Protein 2HSB (pdb70)

Secondary structure (DSSP, 8-state):
--HHHHHHHHHHHHHHHHHHHH---HHHHHHHHHH--HHHH--TTTT---SSHHHHHHHHHHTHHHHT--HHHHHHHHHHHHHHHHHHH-SS----HHHHHHHHHHHHHHHHHHHHHTT---

Foldseek 3Di:
DDLLVVLLVQLVVLLVVLVVCLVPVLLVSLLSLLSVCSLLQNCVLVVHHDDDLVRSLVVCVVCVVLLVHDPVLSVLNVVSVVSNCCSPPNDPDDDDSVRSVSNSVSSVVNSCSSCVSNVNVD

Organism: Archaeoglobus fulgidus (strain ATCC 49558 / DSM 4304 / JCM 9628 / NBRC 100126 / VC-16) (NCBI:txid224325)

Nearest PDB structures (foldseek):
  2hsb-assembly1_A  TM=1.008E+00  e=1.643E-15  Archaeoglobus fulgidus
  1ufb-assembly1_A  TM=8.401E-01  e=5.823E-02  Thermus thermophilus
  7bxo-assembly1_C  TM=6.785E-01  e=2.305E-01  Shewanella oneidensis MR-1
  6m6w-assembly1_H  TM=6.034E-01  e=2.089E-01  Shewanella oneidensis MR-1
  1ylm-assembly1_B  TM=6.471E-01  e=1.006E+00  Bacillus subtilis subsp. subtilis str. 168

B-factor: mean 49.04, std 11.18, range [22.43, 92.37]

InterPro domains:
  IPR007842 HEPN domain [PF05168] (5-118)
  IPR052226 UPF0332 putative toxin [PTHR36565] (3-123)

Radius of gyration: 13.72 Å; Cα contacts (8 Å, |Δi|>4): 159; chains: 1; bounding box: 38×33×25 Å

Structure (mmCIF, N/CA/C/O backbone):
data_2HSB
#
_entry.id   2HSB
#
_cell.length_a   60.665
_cell.length_b   60.665
_cell.length_c   80.412
_cell.angle_alpha   90.00
_cell.angle_beta   90.00
_cell.angle_gamma   90.00
#
_symmetry.space_group_name_H-M   'P 43 21 2'
#
loop_
_entity.id
_entity.type
_entity.pdbx_description
1 polymer 'Hypothetical UPF0332 protein AF0298'
2 non-polymer 'SULFATE ION'
3 non-polymer 'TETRAETHYLENE GLYCOL'
4 water water
#
loop_
_atom_site.group_PDB
_atom_site.id
_atom_site.type_symbol
_atom_site.label_atom_id
_atom_site.label_alt_id
_atom_site.label_comp_id
_atom_site.label_asym_id
_atom_site.label_entity_id
_atom_site.label_seq_id
_atom_site.pdbx_PDB_ins_code
_atom_site.Cartn_x
_atom_site.Cartn_y
_atom_site.Cartn_z
_atom_site.occupancy
_atom_site.B_iso_or_equiv
_atom_site.auth_seq_id
_atom_site.auth_comp_id
_atom_site.auth_asym_id
_atom_site.auth_atom_id
_atom_site.pdbx_PDB_model_num
ATOM 1 N N . GLY A 1 1 ? 52.501 16.180 34.459 1.00 53.51 0 GLY A N 1
ATOM 2 C CA . GLY A 1 1 ? 53.307 16.444 35.676 1.00 53.21 0 GLY A CA 1
ATOM 3 C C . GLY A 1 1 ? 52.660 17.518 36.540 1.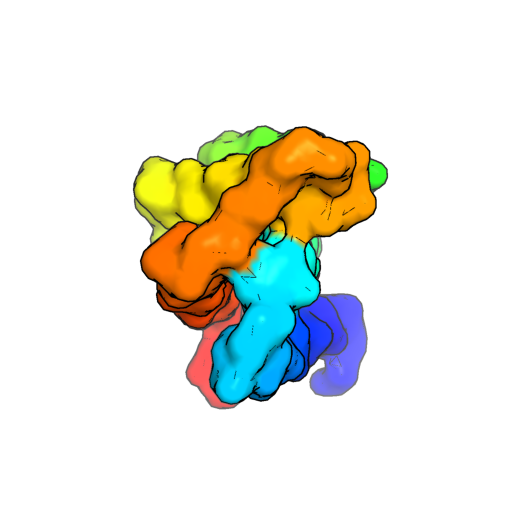00 52.47 0 GLY A C 1
ATOM 4 O O . GLY A 1 1 ? 51.550 17.948 36.269 1.00 50.72 0 GLY A O 1
ATOM 13 N N . ASP A 1 3 ? 54.066 20.453 36.791 1.00 51.96 2 ASP A N 1
ATOM 14 C CA . ASP A 1 3 ? 54.620 21.704 36.280 1.00 51.75 2 ASP A CA 1
ATOM 15 C C . ASP A 1 3 ? 53.515 22.719 35.966 1.00 51.45 2 ASP A C 1
ATOM 16 O O . ASP A 1 3 ? 52.359 22.345 35.751 1.00 47.75 2 ASP A O 1
ATOM 21 N N . GLU A 1 4 ? 53.905 23.992 35.906 1.00 50.84 3 GLU A N 1
ATOM 22 C CA . GLU A 1 4 ? 52.968 25.101 35.754 1.00 51.62 3 GLU A CA 1
ATOM 23 C C . GLU A 1 4 ? 52.170 25.010 34.456 1.00 48.65 3 GLU A C 1
ATOM 24 O O . GLU A 1 4 ? 50.994 25.336 34.444 1.00 48.01 3 GLU A O 1
ATOM 30 N N . LEU A 1 5 ? 52.798 24.574 33.366 1.00 47.52 4 LEU A N 1
ATOM 31 C CA . LEU A 1 5 ? 52.101 24.513 32.085 1.00 47.40 4 LEU A CA 1
ATOM 32 C C . LEU A 1 5 ? 50.920 23.550 32.157 1.00 46.24 4 LEU A C 1
ATOM 33 O O . LEU A 1 5 ? 49.799 23.885 31.772 1.00 45.52 4 LEU A O 1
ATOM 38 N N . GLU A 1 6 ? 51.172 22.366 32.697 1.00 45.02 5 GLU A N 1
ATOM 39 C CA . GLU A 1 6 ? 50.140 21.357 32.811 1.00 43.97 5 GLU A CA 1
ATOM 40 C C . GLU A 1 6 ? 49.038 21.843 33.745 1.00 43.06 5 GLU A C 1
ATOM 41 O O . GLU A 1 6 ? 47.865 21.755 33.419 1.00 41.30 5 GLU A O 1
ATOM 47 N N . LEU A 1 7 ? 49.421 22.370 34.898 1.00 41.84 6 LEU A N 1
ATOM 48 C CA . LEU A 1 7 ? 48.437 22.747 35.910 1.00 43.93 6 LEU A CA 1
ATOM 49 C C . LEU A 1 7 ? 47.543 23.913 35.466 1.00 42.27 6 LEU A C 1
ATOM 50 O O . LEU A 1 7 ? 46.360 23.965 35.828 1.00 40.56 6 LEU A O 1
ATOM 55 N N . ARG A 1 8 ? 48.120 24.848 34.713 1.00 42.44 7 ARG A N 1
ATOM 56 C CA . ARG A 1 8 ? 47.358 25.949 34.107 1.00 43.29 7 ARG A CA 1
ATOM 57 C C . ARG A 1 8 ? 46.302 25.459 33.124 1.00 42.73 7 ARG A C 1
ATOM 58 O O . ARG A 1 8 ? 45.170 25.929 33.131 1.00 40.94 7 ARG A O 1
ATOM 66 N N . ILE A 1 9 ? 46.690 24.552 32.240 1.00 40.34 8 ILE A N 1
ATOM 67 C CA . ILE A 1 9 ? 45.751 24.018 31.269 1.00 37.68 8 ILE A CA 1
ATOM 68 C C . ILE A 1 9 ? 44.680 23.224 31.996 1.00 38.87 8 ILE A C 1
ATOM 69 O O . ILE A 1 9 ? 43.493 23.368 31.710 1.00 37.09 8 ILE A O 1
ATOM 74 N N . ARG A 1 10 ? 45.084 22.415 32.973 1.00 39.27 9 ARG A N 1
ATOM 75 C CA . ARG A 1 10 ? 44.103 21.653 33.745 1.00 40.62 9 ARG A CA 1
ATOM 76 C C . ARG A 1 10 ? 43.123 22.597 34.465 1.00 39.70 9 ARG A C 1
ATOM 77 O O . ARG A 1 10 ? 41.912 22.377 34.462 1.00 40.28 9 ARG A O 1
ATOM 85 N N . LYS A 1 11 ? 43.652 23.649 35.067 1.00 38.79 10 LYS A N 1
ATOM 86 C CA . LYS A 1 11 ? 42.800 24.671 35.728 1.00 38.08 10 LYS A CA 1
ATOM 87 C C . LYS A 1 11 ? 41.810 25.290 34.727 1.00 36.33 10 LYS A C 1
ATOM 88 O O . LYS A 1 11 ? 40.628 25.388 35.025 1.00 36.80 10 LYS A O 1
ATOM 94 N N . ALA A 1 12 ? 42.281 25.645 33.531 1.00 37.71 11 ALA A N 1
ATOM 95 C CA . ALA A 1 12 ? 41.423 26.228 32.488 1.00 36.29 11 ALA A CA 1
ATOM 96 C C . ALA A 1 12 ? 40.287 25.274 32.109 1.00 37.02 11 ALA A C 1
ATOM 97 O O . ALA A 1 12 ? 39.110 25.679 32.049 1.00 37.20 11 ALA A O 1
ATOM 99 N N . GLU A 1 13 ? 40.633 23.992 31.935 1.00 37.51 12 GLU A N 1
ATOM 100 C CA . GLU A 1 13 ? 39.675 22.935 31.583 1.00 38.85 12 GLU A CA 1
ATOM 101 C C . GLU A 1 13 ? 38.618 22.740 32.658 1.00 37.97 12 GLU A C 1
ATOM 102 O O . GLU A 1 13 ? 37.430 22.640 32.351 1.00 39.66 12 GLU A O 1
ATOM 108 N N . LYS A 1 14 ? 39.046 22.672 33.909 1.00 38.99 13 LYS A N 1
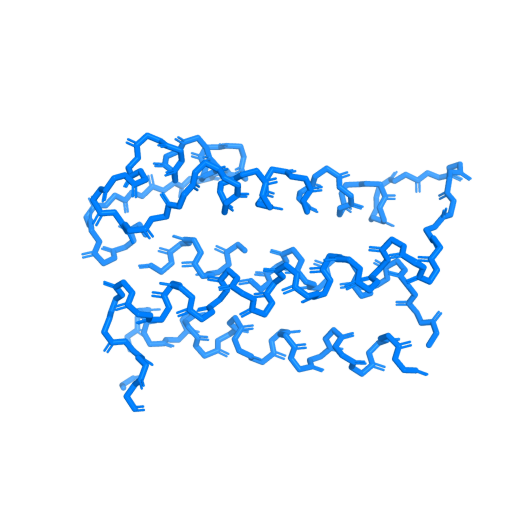ATOM 109 C CA . LYS A 1 14 ? 38.116 22.596 35.061 1.00 41.01 13 LYS A CA 1
ATOM 110 C C . LYS A 1 14 ? 37.184 23.814 35.131 1.00 39.22 13 LYS A C 1
ATOM 111 O O . LYS A 1 14 ? 35.986 23.686 35.369 1.00 40.58 13 LYS A O 1
ATOM 117 N N . LEU A 1 15 ? 37.734 25.002 34.932 1.00 40.10 14 LEU A N 1
ATOM 118 C CA . LEU A 1 15 ? 36.919 26.210 34.988 1.00 38.59 14 LEU A CA 1
ATOM 119 C C . LEU A 1 15 ? 35.849 26.183 33.885 1.00 38.19 14 LEU A C 1
ATOM 120 O O . LEU A 1 15 ? 34.726 26.608 34.125 1.00 38.30 14 LEU A O 1
ATOM 125 N N . VAL A 1 16 ? 36.188 25.693 32.695 1.00 38.67 15 VAL A N 1
ATOM 126 C CA . VAL A 1 16 ? 35.202 25.607 31.590 1.00 39.81 15 VAL A CA 1
ATOM 127 C C . VAL A 1 16 ? 34.060 24.704 32.025 1.00 39.79 15 VAL A C 1
ATOM 128 O O . VAL A 1 16 ? 32.919 25.060 31.859 1.00 39.56 15 VAL A O 1
ATOM 132 N N . GLN A 1 17 ? 34.362 23.564 32.639 1.00 40.55 16 GLN A N 1
ATOM 133 C CA . GLN A 1 17 ? 33.308 22.683 33.137 1.00 41.11 16 GLN A CA 1
ATOM 134 C C . GLN A 1 17 ? 32.489 23.341 34.258 1.00 40.31 16 GLN A C 1
ATOM 135 O O . GLN A 1 17 ? 31.256 23.236 34.261 1.00 38.83 16 GLN A O 1
ATOM 141 N N . ASP A 1 18 ? 33.156 24.018 35.195 1.00 41.72 17 ASP A N 1
ATOM 142 C CA . ASP A 1 18 ? 32.446 24.750 36.248 1.00 40.92 17 ASP A CA 1
ATOM 143 C C . ASP A 1 18 ? 31.471 25.782 35.650 1.00 39.65 17 ASP A C 1
ATOM 144 O O . ASP A 1 18 ? 30.343 25.917 36.131 1.00 38.69 17 ASP A O 1
ATOM 149 N N . ALA A 1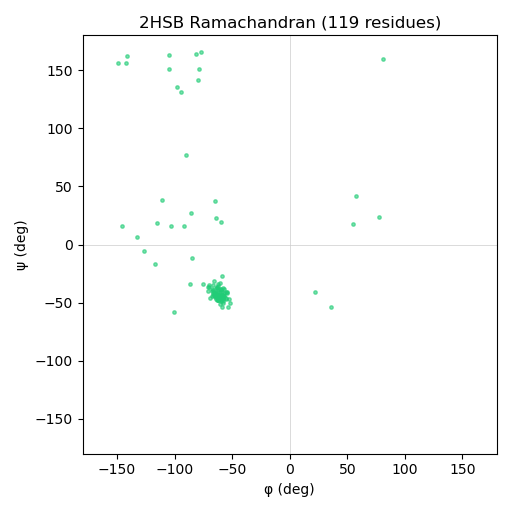 19 ? 31.922 26.530 34.638 1.00 39.54 18 ALA A N 1
ATOM 150 C CA . ALA A 1 19 ? 31.105 27.554 33.985 1.00 39.22 18 ALA A CA 1
ATOM 151 C C . ALA A 1 19 ? 29.883 26.943 33.318 1.00 41.43 18 ALA A C 1
ATOM 152 O O . ALA A 1 19 ? 28.802 27.518 33.358 1.00 40.06 18 ALA A O 1
ATOM 154 N N . LYS A 1 20 ? 30.067 25.791 32.681 1.00 41.23 19 LYS A N 1
ATOM 155 C CA . LYS A 1 20 ? 28.947 25.066 32.085 1.00 43.14 19 LYS A CA 1
ATOM 156 C C . LYS A 1 20 ? 27.881 24.745 33.142 1.00 43.08 19 LYS A C 1
ATOM 157 O O . LYS A 1 20 ? 26.686 24.960 32.912 1.00 43.16 19 LYS A O 1
ATOM 163 N N . LYS A 1 21 ? 28.319 24.289 34.309 1.00 45.03 20 LYS A N 1
ATOM 164 C CA . LYS A 1 21 ? 27.399 23.975 35.408 1.00 46.72 20 LYS A CA 1
ATOM 165 C C . LYS A 1 21 ? 26.709 25.206 35.993 1.00 46.78 20 LYS A C 1
ATOM 166 O O . LYS A 1 21 ? 25.532 25.138 36.369 1.00 47.53 20 LYS A O 1
ATOM 172 N N . GLU A 1 22 ? 27.448 26.305 36.134 1.00 42.99 21 GLU A N 1
ATOM 173 C CA . GLU A 1 22 ? 26.840 27.579 36.530 1.00 44.00 21 GLU A CA 1
ATOM 174 C C . GLU A 1 22 ? 25.774 27.984 35.513 1.00 43.54 21 GLU A C 1
ATOM 175 O O . GLU A 1 22 ? 24.665 28.383 35.893 1.00 42.70 21 GLU A O 1
ATOM 181 N N . PHE A 1 23 ? 26.093 27.866 34.227 1.00 43.13 22 PHE A N 1
ATOM 182 C CA . PHE A 1 23 ? 25.110 28.205 33.192 1.00 43.55 22 PHE A CA 1
ATOM 183 C C . PHE A 1 23 ? 23.804 27.409 33.374 1.00 44.81 22 PHE A C 1
ATOM 184 O O . PHE A 1 23 ? 22.713 27.970 33.330 1.00 42.94 22 PHE A O 1
ATOM 192 N N . GLU A 1 24 ? 23.919 26.110 33.594 1.00 47.64 23 GLU A N 1
ATOM 193 C CA . GLU A 1 24 ? 22.741 25.253 33.706 1.00 53.07 23 GLU A CA 1
ATOM 194 C C . GLU A 1 24 ? 21.885 25.592 34.934 1.00 51.74 23 GLU A C 1
ATOM 195 O O . GLU A 1 24 ? 20.672 25.454 34.891 1.00 52.57 23 GLU A O 1
ATOM 214 N N . GLY A 1 26 ? 21.459 28.532 35.931 1.00 46.13 25 GLY A N 1
ATOM 215 C CA . GLY A 1 26 ? 20.959 29.884 35.701 1.00 45.49 25 GLY A CA 1
ATOM 216 C C . GLY A 1 26 ? 21.793 30.993 36.339 1.00 44.58 25 GLY A C 1
ATOM 217 O O . GLY A 1 26 ? 21.331 32.119 36.446 1.00 43.67 25 GLY A O 1
ATOM 218 N N . LEU A 1 27 ? 23.020 30.681 36.747 1.00 43.27 26 LEU A N 1
ATOM 219 C CA . LEU A 1 27 ? 23.918 31.671 37.350 1.00 43.69 26 LEU A CA 1
ATOM 220 C C . LEU A 1 27 ? 24.739 32.321 36.245 1.00 43.88 26 LEU A C 1
ATOM 221 O O . LEU A 1 27 ? 25.907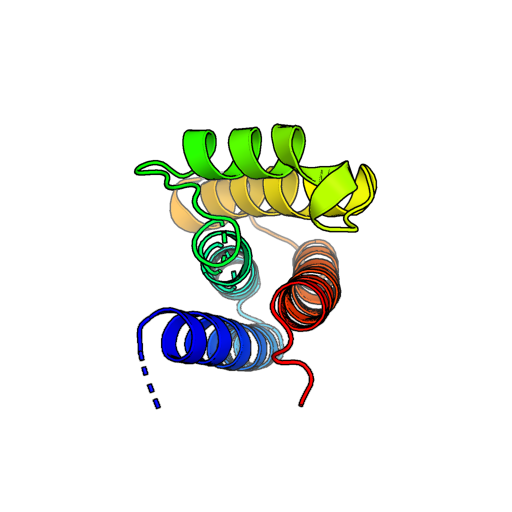 31.997 36.038 1.00 43.05 26 LEU A O 1
ATOM 226 N N . TYR A 1 28 ? 24.108 33.237 35.518 1.00 43.69 27 TYR A N 1
ATOM 227 C CA . TYR A 1 28 ? 24.690 33.769 34.287 1.00 41.44 27 TYR A CA 1
ATOM 228 C C . TYR A 1 28 ? 25.892 34.682 34.524 1.00 39.90 27 TYR A C 1
ATOM 229 O O . TYR A 1 28 ? 26.887 34.607 33.786 1.00 37.05 27 TYR A O 1
ATOM 238 N N . GLU A 1 29 ? 25.829 35.519 35.558 1.00 40.40 28 GLU A N 1
ATOM 239 C CA . GLU A 1 29 ? 26.985 36.342 35.910 1.00 41.51 28 GLU A CA 1
ATOM 240 C C . GLU A 1 29 ? 28.158 35.494 36.362 1.00 39.24 28 GLU A C 1
ATOM 241 O O . GLU A 1 29 ? 29.315 35.768 36.003 1.00 41.44 28 GLU A O 1
ATOM 247 N N . ARG A 1 30 ? 27.882 34.480 37.175 1.00 38.86 29 ARG A N 1
ATOM 248 C CA . ARG A 1 30 ? 28.958 33.634 37.719 1.00 38.88 29 ARG A CA 1
ATOM 249 C C . ARG A 1 30 ? 29.622 32.860 36.559 1.00 37.89 29 ARG A C 1
ATOM 250 O O . ARG A 1 30 ? 30.837 32.751 36.507 1.00 38.05 29 ARG A O 1
ATOM 258 N N . CYS A 1 31 ? 28.808 32.364 35.626 1.00 37.36 30 CYS A N 1
ATOM 259 C CA . CYS A 1 31 ? 29.283 31.722 34.406 1.00 38.97 30 CYS A CA 1
ATOM 260 C C . CYS A 1 31 ? 30.291 32.587 33.649 1.00 37.93 30 CYS A C 1
ATOM 261 O O . CYS A 1 31 ? 31.377 32.106 33.284 1.00 39.95 30 CYS A O 1
ATOM 264 N N . CYS A 1 32 ? 29.942 33.854 33.407 1.00 38.04 31 CYS A N 1
ATOM 265 C CA . CYS A 1 32 ? 30.825 34.766 32.678 1.00 39.79 31 CYS A CA 1
ATOM 266 C C . CYS A 1 32 ? 32.168 34.964 33.379 1.00 40.48 31 CYS A C 1
ATOM 267 O O . CYS A 1 32 ? 33.221 34.947 32.743 1.00 38.13 31 CYS A O 1
ATOM 270 N N . SER A 1 33 ? 32.120 35.163 34.686 1.00 39.09 32 SER A N 1
ATOM 271 C CA . SER A 1 33 ? 33.342 35.348 35.481 1.00 37.88 32 SER A CA 1
ATOM 272 C C . SER A 1 33 ? 34.224 34.097 35.404 1.00 39.38 32 SER A C 1
ATOM 273 O O . SER A 1 33 ? 35.415 34.190 35.084 1.00 38.96 32 SER A O 1
ATOM 276 N N . THR A 1 34 ? 33.632 32.921 35.605 1.00 37.89 33 TH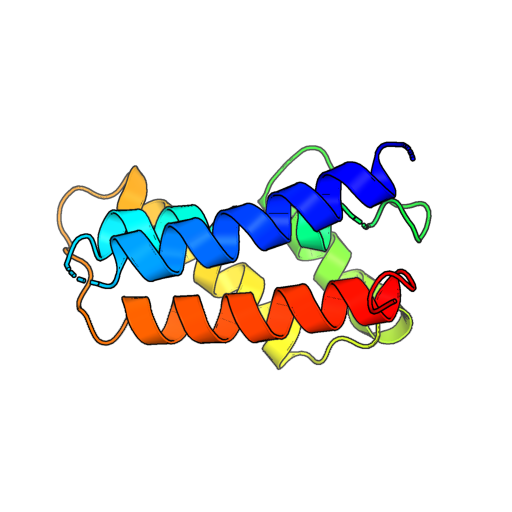R A N 1
ATOM 277 C CA . THR A 1 34 ? 34.384 31.644 35.529 1.00 37.45 33 THR A CA 1
ATOM 278 C C . THR A 1 34 ? 34.998 31.357 34.150 1.00 36.22 33 THR A C 1
ATOM 279 O O . THR A 1 34 ? 36.158 30.887 34.044 1.00 36.39 33 THR A O 1
ATOM 283 N N . ALA A 1 35 ? 34.209 31.609 33.110 1.00 39.12 34 ALA A N 1
ATOM 284 C CA . ALA A 1 35 ? 34.641 31.495 31.722 1.00 36.92 34 ALA A CA 1
ATOM 285 C C . ALA A 1 35 ? 35.811 32.403 31.424 1.00 37.42 34 ALA A C 1
ATOM 286 O O . ALA A 1 35 ? 36.740 31.996 30.723 1.00 36.72 34 ALA A O 1
ATOM 288 N N . TYR A 1 36 ? 35.793 33.631 31.944 1.00 38.03 35 TYR A N 1
ATOM 289 C CA . TYR A 1 36 ? 36.954 34.500 31.773 1.00 38.95 35 TYR A CA 1
ATOM 290 C C . TYR A 1 36 ? 38.199 33.902 32.475 1.00 40.12 35 TYR A C 1
ATOM 291 O O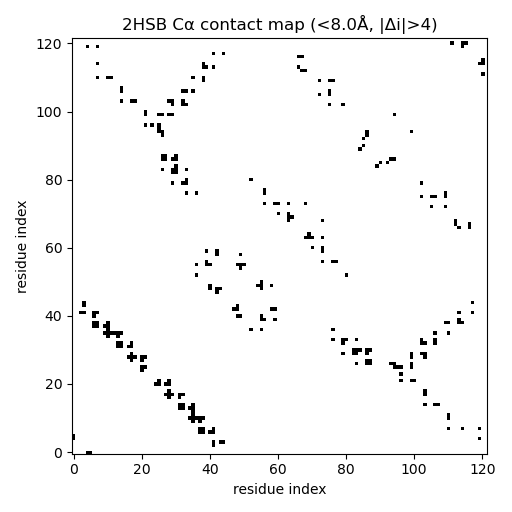 . TYR A 1 36 ? 39.319 33.892 31.927 1.00 36.64 35 TYR A O 1
ATOM 300 N N . TYR A 1 37 ? 38.024 33.421 33.695 1.00 36.40 36 TYR A N 1
ATOM 301 C CA . TYR A 1 37 ? 39.139 32.788 34.390 1.00 37.44 36 TYR A CA 1
ATOM 302 C C . TYR A 1 37 ? 39.746 31.606 33.628 1.00 38.33 36 TYR A C 1
ATOM 303 O O . TYR A 1 37 ? 40.970 31.436 33.601 1.00 35.81 36 TYR A O 1
ATOM 312 N N . ALA A 1 38 ? 38.90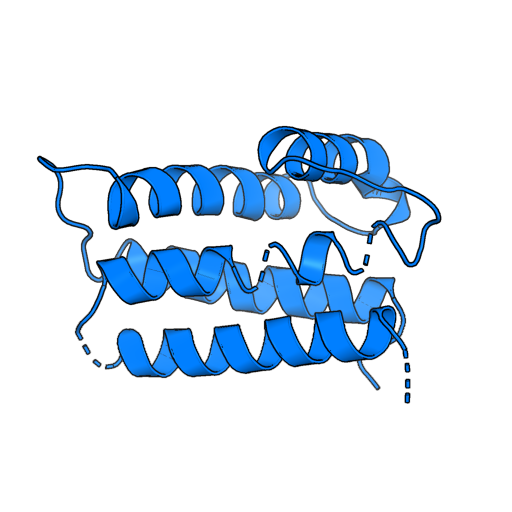4 30.817 32.987 1.00 35.62 37 ALA A N 1
ATOM 313 C CA . ALA A 1 38 ? 39.394 29.701 32.198 1.00 35.38 37 ALA A CA 1
ATOM 314 C C . ALA A 1 38 ? 40.311 30.242 31.108 1.00 37.82 37 ALA A C 1
ATOM 315 O O . ALA A 1 38 ? 41.421 29.755 30.899 1.00 37.01 37 ALA A O 1
ATOM 325 N N . PHE A 1 40 ? 41.854 33.197 30.989 1.00 38.28 39 PHE A N 1
ATOM 326 C CA . PHE A 1 40 ? 43.034 33.743 31.668 1.00 39.16 39 PHE A CA 1
ATOM 327 C C . PHE A 1 40 ? 44.122 32.700 31.881 1.00 39.26 39 PHE A C 1
ATOM 328 O O . PHE A 1 40 ? 45.290 32.900 31.494 1.00 39.22 39 PHE A O 1
ATOM 336 N N . HIS A 1 41 ? 43.762 31.582 32.498 1.00 38.35 40 HIS A N 1
ATOM 337 C CA . HIS A 1 41 ? 44.761 30.533 32.721 1.00 37.00 40 HIS A CA 1
ATOM 338 C C . HIS A 1 41 ? 45.287 29.960 31.405 1.00 36.81 40 HIS A C 1
ATOM 339 O O . HIS A 1 41 ? 46.472 29.621 31.302 1.00 38.27 40 HIS A O 1
ATOM 346 N N . ALA A 1 42 ? 44.411 29.832 30.408 1.00 36.68 41 ALA A N 1
ATOM 347 C CA . ALA A 1 42 ? 44.828 29.342 29.100 1.00 35.87 41 ALA A CA 1
ATOM 348 C C . ALA A 1 42 ? 45.828 30.320 28.458 1.00 38.97 41 ALA A C 1
ATOM 349 O O . ALA A 1 42 ? 46.863 29.899 27.903 1.00 39.68 41 ALA A O 1
ATOM 351 N N . ALA A 1 43 ? 45.537 31.619 28.557 1.00 40.61 42 ALA A N 1
ATOM 352 C CA . ALA A 1 43 ? 46.444 32.673 28.074 1.00 40.40 42 ALA A CA 1
ATOM 353 C C . ALA A 1 43 ? 47.807 32.616 28.778 1.00 42.33 42 ALA A C 1
ATOM 354 O O . ALA A 1 43 ? 48.842 32.622 28.117 1.00 41.63 42 ALA A O 1
ATOM 356 N N . LYS A 1 44 ? 47.798 32.531 30.108 1.00 42.44 43 LYS A N 1
ATOM 357 C CA . LYS A 1 44 ? 49.024 32.398 30.893 1.00 44.29 43 LYS A CA 1
ATOM 358 C C . LYS A 1 44 ? 49.822 31.157 30.488 1.00 44.79 43 LYS A C 1
ATOM 359 O O . LYS A 1 44 ? 51.060 31.204 30.436 1.00 43.84 43 LYS A O 1
ATOM 365 N N . ALA A 1 45 ? 49.124 30.062 30.165 1.00 42.24 44 ALA A N 1
ATOM 366 C CA . ALA A 1 45 ? 49.797 28.843 29.708 1.00 40.99 44 ALA A CA 1
ATOM 367 C C . ALA A 1 45 ? 50.510 29.095 28.379 1.00 42.81 44 ALA A C 1
ATOM 368 O O . ALA A 1 45 ? 51.664 28.687 28.200 1.00 42.50 44 ALA A O 1
ATOM 378 N N . LEU A 1 47 ? 51.533 31.991 27.145 1.00 48.49 46 LEU A N 1
ATOM 379 C CA . LEU A 1 47 ? 52.650 32.918 27.369 1.00 49.19 46 LEU A CA 1
ATOM 380 C C . LEU A 1 47 ? 53.844 32.213 28.018 1.00 52.44 46 LEU A C 1
ATOM 381 O O . LEU A 1 47 ? 54.993 32.440 27.631 1.00 55.12 46 LEU A O 1
ATOM 386 N N . LEU A 1 48 ? 53.569 31.334 28.974 1.00 54.11 47 LEU A N 1
ATOM 387 C CA . LEU A 1 48 ? 54.604 30.542 29.634 1.00 57.44 47 LEU A CA 1
ATOM 388 C C . LEU A 1 48 ? 55.356 29.702 28.612 1.00 61.93 47 LEU A C 1
ATOM 389 O O . LEU A 1 48 ? 56.583 29.779 28.511 1.00 61.29 47 LEU A O 1
ATOM 394 N N . GLY A 1 49 ? 54.595 28.923 27.840 1.00 65.37 48 GLY A N 1
ATOM 395 C CA . GLY A 1 49 ? 55.138 28.005 26.840 1.00 67.61 48 GLY A CA 1
ATOM 396 C C . GLY A 1 49 ? 55.967 28.700 25.782 1.00 70.40 48 GLY A C 1
ATOM 397 O O . GLY A 1 49 ? 56.865 28.088 25.192 1.00 71.64 48 GLY A O 1
ATOM 398 N N . TYR A 1 50 ? 55.662 29.976 25.537 1.00 72.10 49 TYR A N 1
ATOM 399 C CA . TYR A 1 50 ? 56.399 30.791 24.575 1.00 72.74 49 TYR A CA 1
ATOM 400 C C . TYR A 1 50 ? 57.214 31.885 25.277 1.00 73.28 49 TYR A C 1
ATOM 401 O O . TYR A 1 50 ? 57.298 33.015 24.799 1.00 74.16 49 TYR A O 1
ATOM 410 N N . GLY A 1 51 ? 57.795 31.542 26.427 1.00 73.44 50 GLY A N 1
ATOM 411 C CA . GLY A 1 51 ? 58.780 32.392 27.104 1.00 74.33 50 GLY A CA 1
ATOM 412 C C . GLY A 1 51 ? 58.410 33.831 27.436 1.00 75.30 50 GLY A C 1
ATOM 413 O O . GLY A 1 51 ? 59.290 34.645 27.702 1.00 73.84 50 GLY A O 1
ATOM 414 N N . ARG A 1 52 ? 57.116 34.146 27.438 1.00 76.86 51 ARG A N 1
ATOM 415 C CA . ARG A 1 52 ? 56.625 35.470 27.835 1.00 78.29 51 ARG A CA 1
ATOM 416 C C . ARG A 1 52 ? 56.003 35.383 29.231 1.00 78.40 51 ARG A C 1
ATOM 417 O O . ARG A 1 52 ? 55.692 34.294 29.707 1.00 79.62 51 ARG A O 1
ATOM 425 N N . ASP A 1 53 ? 55.825 36.524 29.889 1.00 78.86 52 ASP A N 1
ATOM 426 C CA . ASP A 1 53 ? 55.155 36.561 31.193 1.00 78.56 52 ASP A CA 1
ATOM 427 C C . ASP A 1 53 ? 54.416 37.887 31.398 1.00 77.40 52 ASP A C 1
ATOM 428 O O . ASP A 1 53 ? 54.751 38.897 30.780 1.00 77.79 52 ASP A O 1
ATOM 433 N N . SER A 1 54 ? 53.410 37.854 32.272 1.00 75.32 53 SER A N 1
ATOM 434 C CA . SER A 1 54 ? 52.562 39.000 32.577 1.00 72.86 53 SER A CA 1
ATOM 435 C C . SER A 1 54 ? 52.251 39.024 34.071 1.00 70.58 53 SER A C 1
ATOM 436 O O . SER A 1 54 ? 52.414 38.011 34.752 1.00 71.91 53 SER A O 1
ATOM 439 N N . LYS A 1 55 ? 51.808 40.176 34.576 1.00 66.52 54 LYS A N 1
ATOM 440 C CA . LYS A 1 55 ? 51.398 40.314 35.982 1.00 62.28 54 LYS A CA 1
ATOM 441 C C . LYS A 1 55 ? 50.042 41.033 36.143 1.00 59.39 54 LYS A C 1
ATOM 442 O O . LYS A 1 55 ? 49.613 41.307 37.265 1.00 58.40 54 LYS A O 1
ATOM 448 N N . THR A 1 56 ? 49.357 41.312 35.032 1.00 53.87 55 THR A N 1
ATOM 449 C CA . THR A 1 56 ? 48.059 41.984 35.060 1.00 51.50 55 THR A CA 1
ATOM 450 C C . THR A 1 56 ? 47.142 41.402 33.987 1.00 49.62 55 THR A C 1
ATOM 451 O O . THR A 1 56 ? 47.618 40.847 32.985 1.00 50.26 55 THR A O 1
ATOM 455 N N . HIS A 1 57 ? 45.831 41.530 34.177 1.00 45.82 56 HIS A N 1
ATOM 456 C CA . HIS A 1 57 ? 44.867 41.116 33.150 1.00 46.04 56 HIS A CA 1
ATOM 457 C C . HIS A 1 57 ? 45.114 41.854 31.838 1.00 43.84 56 HIS A C 1
ATOM 458 O O . HIS A 1 57 ? 45.162 41.256 30.767 1.00 42.44 56 HIS A O 1
ATOM 465 N N . ARG A 1 58 ? 45.228 43.175 31.926 1.00 42.26 57 ARG A N 1
ATOM 466 C CA . ARG A 1 58 ? 45.422 43.964 30.725 1.00 41.29 57 ARG A CA 1
ATOM 467 C C . ARG A 1 58 ? 46.759 43.605 30.097 1.00 40.34 57 ARG A C 1
ATOM 468 O O . ARG A 1 58 ? 46.824 43.389 28.903 1.00 42.07 57 ARG A O 1
ATOM 476 N N . GLY A 1 59 ? 47.816 43.491 30.897 1.00 42.04 58 GLY A N 1
ATOM 477 C CA . GLY A 1 59 ? 49.115 43.064 30.356 1.00 43.81 58 GLY A CA 1
ATOM 478 C C . GLY A 1 59 ? 49.049 41.731 29.620 1.00 43.82 58 GLY A C 1
ATOM 479 O O . GLY A 1 59 ? 49.576 41.587 28.515 1.00 43.02 58 GLY A O 1
ATOM 480 N N . THR A 1 60 ? 48.384 40.752 30.231 1.00 44.24 59 THR A N 1
ATOM 481 C CA . THR A 1 60 ? 48.198 39.444 29.610 1.00 43.25 59 THR A CA 1
ATOM 482 C C . THR A 1 60 ? 47.462 39.545 28.283 1.00 42.21 59 THR A C 1
ATOM 483 O O . THR A 1 60 ? 47.890 38.963 27.271 1.00 44.70 59 THR A O 1
ATOM 487 N N . ILE A 1 61 ? 46.366 40.296 28.270 1.00 41.37 60 ILE A N 1
ATOM 488 C CA . ILE A 1 61 ? 45.561 40.452 27.056 1.00 42.63 60 ILE A CA 1
ATOM 489 C C . ILE A 1 61 ? 46.380 41.087 25.909 1.00 43.53 60 ILE A C 1
ATOM 490 O O . ILE A 1 61 ? 46.331 40.641 24.746 1.00 41.22 60 ILE A O 1
ATOM 495 N N . TYR A 1 62 ? 47.154 42.118 26.223 1.00 41.86 61 TYR A N 1
ATOM 496 C CA . TYR A 1 62 ? 47.933 42.774 25.163 1.00 40.96 61 TYR A CA 1
ATOM 497 C C . TYR A 1 62 ? 49.086 41.900 24.635 1.00 41.41 61 TYR A C 1
ATOM 498 O O . TYR A 1 62 ? 49.376 41.928 23.446 1.00 42.56 61 TYR A O 1
ATOM 507 N N . LEU A 1 63 ? 49.715 41.111 25.503 1.00 41.30 62 LEU A N 1
ATOM 508 C CA . LEU A 1 63 ? 50.755 40.156 25.079 1.00 42.08 62 LEU A CA 1
ATOM 509 C C . LEU A 1 63 ? 50.200 39.068 24.172 1.00 43.64 62 LEU A C 1
ATOM 510 O O . LEU A 1 63 ? 50.825 38.695 23.168 1.00 41.83 62 LEU A O 1
ATOM 515 N N . ILE A 1 64 ? 49.021 38.556 24.510 1.00 43.72 63 ILE A N 1
ATOM 516 C CA . ILE A 1 64 ? 48.334 37.619 23.628 1.00 43.24 63 ILE A CA 1
ATOM 517 C C . ILE A 1 64 ? 48.088 38.251 22.248 1.00 44.67 63 ILE A C 1
ATOM 518 O O . ILE A 1 64 ? 48.363 37.637 21.211 1.00 43.83 63 ILE A O 1
ATOM 523 N N . TRP A 1 65 ? 47.580 39.481 22.236 1.00 45.10 64 TRP A N 1
ATOM 524 C CA . TRP A 1 65 ? 47.431 40.217 20.983 1.00 46.40 64 TRP A CA 1
ATOM 525 C C . TRP A 1 65 ? 48.760 40.275 20.220 1.00 46.81 64 TRP A C 1
ATOM 526 O O . TRP A 1 65 ? 48.834 39.868 19.066 1.00 46.42 64 TRP A O 1
ATOM 537 N N . GLU A 1 66 ? 49.803 40.753 20.894 1.00 49.38 65 GLU A N 1
ATOM 538 C CA . GLU A 1 66 ? 51.122 40.920 20.280 1.00 52.18 65 GLU A CA 1
ATOM 539 C C . GLU A 1 66 ? 51.665 39.622 19.700 1.00 50.36 65 GLU A C 1
ATOM 540 O O . GLU A 1 66 ? 52.215 39.624 18.594 1.00 48.72 65 GLU A O 1
ATOM 546 N N . CYS A 1 67 ? 51.495 38.521 20.433 1.00 47.09 66 CYS A N 1
ATOM 547 C CA . CYS A 1 67 ? 51.988 37.217 19.995 1.00 46.54 66 CYS A CA 1
ATOM 548 C C . CYS A 1 67 ? 51.008 36.350 19.201 1.00 46.32 66 CYS A C 1
ATOM 549 O O . CYS A 1 67 ? 51.254 35.147 19.034 1.00 47.44 66 CYS A O 1
ATOM 552 N N . ARG A 1 68 ? 49.928 36.916 18.675 1.00 44.93 67 ARG A N 1
ATOM 553 C CA . ARG A 1 68 ? 48.859 36.069 18.121 1.00 47.01 67 ARG A CA 1
ATOM 554 C C . ARG A 1 68 ? 49.297 35.164 16.968 1.00 48.82 67 ARG A C 1
ATOM 555 O O . ARG A 1 68 ? 48.900 33.983 16.877 1.00 45.86 67 ARG A O 1
ATOM 563 N N . GLU A 1 69 ? 50.125 35.715 16.086 1.00 51.15 68 GLU A N 1
ATOM 564 C CA . GLU A 1 69 ? 50.542 34.993 14.894 1.00 55.14 68 GLU A CA 1
ATOM 565 C C . GLU A 1 69 ? 51.275 33.726 15.313 1.00 54.19 68 GLU A C 1
ATOM 566 O O . GLU A 1 69 ? 50.929 32.642 14.879 1.00 54.94 68 GLU A O 1
ATOM 572 N N . GLU A 1 70 ? 52.260 33.882 16.190 1.00 53.83 69 GLU A N 1
ATOM 573 C CA . GLU A 1 70 ? 53.040 32.763 16.702 1.00 55.58 69 GLU A CA 1
ATOM 574 C C . GLU A 1 70 ? 52.183 31.742 17.439 1.00 55.31 69 GLU A C 1
ATOM 575 O O . GLU A 1 70 ? 52.490 30.551 17.439 1.00 55.81 69 GLU A O 1
ATOM 581 N N . LEU A 1 71 ? 51.126 32.216 18.102 1.00 52.41 70 LEU A N 1
ATOM 582 C CA . LEU A 1 71 ? 50.268 31.356 18.914 1.00 49.71 70 LEU A CA 1
ATOM 583 C C . LEU A 1 71 ? 49.173 30.653 18.115 1.00 51.37 70 LEU A C 1
ATOM 584 O O . LEU A 1 71 ? 48.508 29.741 18.625 1.00 51.26 70 LEU A O 1
ATOM 589 N N . GLY A 1 72 ? 48.977 31.068 16.865 1.00 52.04 71 GLY A N 1
ATOM 590 C CA . GLY A 1 72 ? 47.930 30.498 16.033 1.00 50.99 71 GLY A CA 1
ATOM 591 C C . GLY A 1 72 ? 46.543 31.007 16.355 1.00 51.16 71 GLY A C 1
ATOM 592 O O . GLY A 1 72 ? 45.555 30.334 16.060 1.00 51.11 71 GLY A O 1
ATOM 593 N N . LEU A 1 73 ? 46.469 32.201 16.953 1.00 51.01 72 LEU A N 1
ATOM 594 C CA . LEU A 1 73 ? 45.206 32.824 17.319 1.00 47.83 72 LEU A CA 1
ATOM 595 C C . LEU A 1 73 ? 44.799 33.830 16.269 1.00 49.94 72 LEU A C 1
ATOM 596 O O . LEU A 1 73 ? 45.617 34.628 15.832 1.00 49.36 72 LEU A O 1
ATOM 601 N N . SER A 1 74 ? 43.526 33.818 15.890 1.00 48.75 73 SER A N 1
ATOM 602 C CA . SER A 1 74 ? 42.988 34.855 15.032 1.00 47.49 73 SER A CA 1
ATOM 603 C C . SER A 1 74 ? 42.735 36.121 15.817 1.00 48.24 73 SER A C 1
ATOM 604 O O . SER A 1 74 ? 42.681 36.119 17.057 1.00 45.71 73 SER A O 1
ATOM 607 N N . ASP A 1 75 ? 42.526 37.209 15.092 1.00 45.31 74 ASP A N 1
ATOM 608 C CA . ASP A 1 75 ? 42.106 38.437 15.726 1.00 46.68 74 ASP A CA 1
ATOM 609 C C . ASP A 1 75 ? 40.828 38.206 16.539 1.00 44.81 74 ASP A C 1
ATOM 610 O O . ASP A 1 75 ? 40.716 38.729 17.635 1.00 42.75 74 ASP A O 1
ATOM 615 N N . ASP A 1 76 ? 39.878 37.426 16.015 1.00 43.44 75 ASP A N 1
ATOM 616 C CA . ASP A 1 76 ? 38.646 37.162 16.764 1.00 44.72 75 ASP A CA 1
ATOM 617 C C . ASP A 1 76 ? 38.961 36.446 18.074 1.00 41.04 75 ASP A C 1
ATOM 618 O O . ASP A 1 76 ? 38.407 36.802 19.099 1.00 40.94 75 ASP A O 1
ATOM 623 N N . ASP A 1 77 ? 39.839 35.444 18.029 1.00 39.76 76 ASP A N 1
ATOM 624 C CA . ASP A 1 77 ? 40.261 34.756 19.245 1.00 42.40 76 ASP A CA 1
ATOM 625 C C . ASP A 1 77 ? 40.793 35.741 20.279 1.00 42.73 76 ASP A C 1
ATOM 626 O O . ASP A 1 77 ? 40.503 35.610 21.475 1.00 41.83 76 ASP A O 1
ATOM 631 N N . CYS A 1 78 ? 41.565 36.737 19.833 1.00 41.36 77 CYS A N 1
ATOM 632 C CA . CYS A 1 78 ? 42.113 37.709 20.780 1.00 41.24 77 CYS A CA 1
ATOM 633 C C . CYS A 1 78 ? 41.006 38.611 21.306 1.00 42.51 77 CYS A C 1
ATOM 634 O O . CYS A 1 78 ? 41.012 38.984 22.481 1.00 42.49 77 CYS A O 1
ATOM 637 N N . SER A 1 79 ? 40.050 38.948 20.447 1.00 40.83 78 SER A N 1
ATOM 638 C CA . SER A 1 79 ? 38.880 39.700 20.881 1.00 40.88 78 SER A CA 1
ATOM 639 C C . SER A 1 79 ? 37.975 38.928 21.850 1.00 40.49 78 SER A C 1
ATOM 640 O O . SER A 1 79 ? 37.338 39.543 22.713 1.00 40.55 78 SER A O 1
ATOM 643 N N . LYS A 1 80 ? 37.916 37.599 21.707 1.00 40.79 79 LYS A N 1
ATOM 644 C CA . LYS A 1 80 ? 37.197 36.748 22.669 1.00 40.49 79 LYS A CA 1
ATOM 645 C C . LYS A 1 80 ? 37.697 37.051 24.101 1.00 40.49 79 LYS A C 1
ATOM 646 O O . LYS A 1 80 ? 36.895 37.245 25.019 1.00 40.40 79 LYS A O 1
ATOM 652 N N . LEU A 1 81 ? 39.022 37.108 24.270 1.00 38.49 80 LEU A N 1
ATOM 653 C CA . LEU A 1 81 ? 39.635 37.341 25.595 1.00 40.27 80 LEU A CA 1
ATOM 654 C C . LEU A 1 81 ? 39.344 38.737 26.119 1.00 41.19 80 LEU A C 1
ATOM 655 O O . LEU A 1 81 ? 39.014 38.892 27.297 1.00 38.91 80 LEU A O 1
ATOM 660 N N . SER A 1 82 ? 39.459 39.749 25.254 1.00 39.31 81 SER A N 1
ATOM 661 C CA . SER A 1 82 ? 39.226 41.147 25.661 1.00 41.35 81 SER A CA 1
ATOM 662 C C . SER A 1 82 ? 37.790 41.278 26.112 1.00 41.89 81 SER A C 1
ATOM 663 O O . SER A 1 82 ? 37.515 41.785 27.206 1.00 41.76 81 SER A O 1
ATOM 666 N N . ARG A 1 83 ? 36.872 40.753 25.301 1.00 40.08 82 ARG A N 1
ATOM 667 C CA . ARG A 1 83 ? 35.456 40.881 25.611 1.00 42.60 82 ARG A CA 1
ATOM 668 C C . ARG A 1 83 ? 35.064 40.111 26.859 1.00 41.01 82 ARG A C 1
ATOM 669 O O . ARG A 1 83 ? 34.270 40.612 27.634 1.00 40.06 82 ARG A O 1
ATOM 677 N N . ALA A 1 84 ? 35.582 38.892 27.021 1.00 40.20 83 ALA A N 1
ATOM 678 C CA . ALA A 1 84 ? 35.314 38.100 28.228 1.00 39.14 83 ALA A CA 1
ATOM 679 C C . ALA A 1 84 ? 35.809 38.832 29.479 1.00 38.85 83 ALA A C 1
ATOM 680 O O . ALA A 1 84 ? 35.158 38.797 30.509 1.00 37.93 83 ALA A O 1
ATOM 682 N N . PHE A 1 85 ? 36.953 39.505 29.391 1.00 38.77 84 PHE A N 1
ATOM 683 C CA . PHE A 1 85 ? 37.440 40.295 30.520 1.00 40.99 84 PHE A CA 1
ATOM 684 C C . PHE A 1 85 ? 36.492 41.433 30.862 1.00 43.31 84 PHE A C 1
ATOM 685 O O . PHE A 1 85 ? 36.143 41.629 32.028 1.00 43.24 84 PHE A O 1
ATOM 693 N N . ASP A 1 86 ? 36.074 42.179 29.849 1.00 45.61 85 ASP A N 1
ATOM 694 C CA . ASP A 1 86 ? 35.154 43.294 30.059 1.00 47.14 85 ASP A CA 1
ATOM 695 C C . ASP A 1 86 ? 33.823 42.830 30.675 1.00 48.34 85 ASP A C 1
ATOM 696 O O . ASP A 1 86 ? 33.269 43.508 31.552 1.00 50.18 85 ASP A O 1
ATOM 701 N N . LEU A 1 87 ? 33.332 41.674 30.241 1.00 47.53 86 LEU A N 1
ATOM 702 C CA . LEU A 1 87 ? 32.088 41.127 30.769 1.00 47.53 86 LEU A CA 1
ATOM 703 C C . LEU A 1 87 ? 32.249 40.533 32.168 1.00 46.29 86 LEU A C 1
ATOM 704 O O . LEU A 1 87 ? 31.324 40.573 32.989 1.00 45.77 86 LEU A O 1
ATOM 709 N N . ARG A 1 88 ? 33.410 39.954 32.433 1.00 42.93 87 ARG A N 1
ATOM 710 C CA . ARG A 1 88 ? 33.729 39.519 33.779 1.00 42.91 87 ARG A CA 1
ATOM 711 C C . ARG A 1 88 ? 33.781 40.712 34.735 1.00 44.14 87 ARG A C 1
ATOM 712 O O . ARG A 1 88 ? 33.348 40.607 35.886 1.00 41.20 87 ARG A O 1
ATOM 720 N N . GLU A 1 89 ? 34.294 41.853 34.263 1.00 44.30 88 GLU A N 1
ATOM 721 C CA . GLU A 1 89 ? 34.346 43.046 35.105 1.00 47.02 88 GLU A CA 1
ATOM 722 C C . GLU A 1 89 ? 32.948 43.494 35.480 1.00 47.45 88 GLU A C 1
ATOM 723 O O . GLU A 1 89 ? 32.695 43.826 36.650 1.00 47.02 88 GLU A O 1
ATOM 729 N N . GLU A 1 90 ? 32.031 43.465 34.515 1.00 46.89 89 GLU A N 1
ATOM 730 C CA . GLU A 1 90 ? 30.627 43.755 34.795 1.00 47.44 89 GLU A CA 1
ATOM 731 C C . GLU A 1 90 ? 29.983 42.715 35.729 1.00 48.31 89 GLU A C 1
ATOM 732 O O . GLU A 1 90 ? 29.274 43.094 36.663 1.00 47.61 89 GLU A O 1
ATOM 738 N N . SER A 1 91 ? 30.217 41.424 35.484 1.00 45.59 90 SER A N 1
ATOM 739 C CA . SER A 1 91 ? 29.637 40.370 36.317 1.00 46.12 90 SER A CA 1
ATOM 740 C C . SER A 1 91 ? 30.091 40.491 37.773 1.00 45.73 90 SER A C 1
ATOM 741 O O . SER A 1 91 ? 29.267 40.416 38.682 1.00 47.21 90 SER A O 1
ATOM 744 N N . ASP A 1 92 ? 31.386 40.701 37.985 1.00 43.64 91 ASP A N 1
ATOM 745 C CA . ASP A 1 92 ? 31.955 40.725 39.340 1.00 44.74 91 ASP A CA 1
ATOM 746 C C . ASP A 1 92 ? 31.901 42.095 40.045 1.00 46.94 91 ASP A C 1
ATOM 747 O O . ASP A 1 92 ? 31.697 42.135 41.257 1.00 45.92 91 ASP A O 1
ATOM 752 N N . TYR A 1 93 ? 32.041 43.190 39.289 1.00 46.44 92 TYR A N 1
ATOM 753 C CA . TYR A 1 93 ? 32.199 44.532 39.848 1.00 46.71 92 TYR A CA 1
ATOM 754 C C . TYR A 1 93 ? 31.088 45.510 39.504 1.00 48.00 92 TYR A C 1
ATOM 755 O O . TYR A 1 93 ? 30.953 46.528 40.172 1.00 48.85 92 TYR A O 1
ATOM 764 N N . GLY A 1 94 ? 30.281 45.204 38.498 1.00 47.38 93 GLY A N 1
ATOM 765 C CA . GLY A 1 94 ? 29.162 46.059 38.120 1.00 49.66 93 GLY A CA 1
ATOM 766 C C . GLY A 1 94 ? 27.971 45.878 39.041 1.00 51.64 93 GLY A C 1
ATOM 767 O O . GLY A 1 94 ? 27.778 44.805 39.614 1.00 52.25 93 GLY A O 1
ATOM 768 N N . ILE A 1 95 ? 27.172 46.930 39.193 1.00 51.09 94 ILE A N 1
ATOM 769 C CA . ILE A 1 95 ? 26.029 46.872 40.110 1.00 51.49 94 ILE A CA 1
ATOM 770 C C . ILE A 1 95 ? 24.703 47.263 39.464 1.00 54.61 94 ILE A C 1
ATOM 771 O O . ILE A 1 95 ? 23.661 47.116 40.090 1.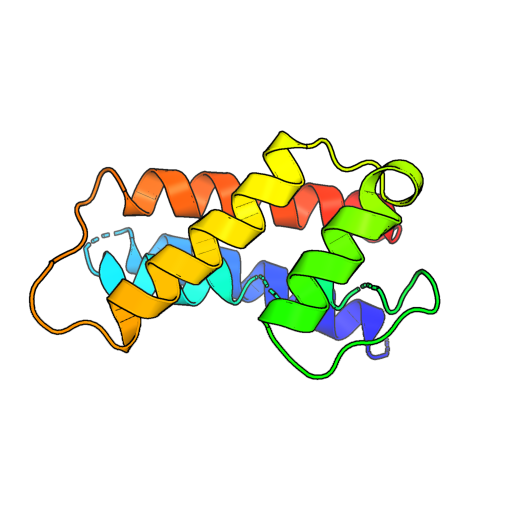00 53.52 94 ILE A O 1
ATOM 776 N N . TYR A 1 96 ? 24.737 47.712 38.211 1.00 57.02 95 TYR A N 1
ATOM 777 C CA . TYR A 1 96 ? 23.524 48.132 37.503 1.00 62.20 95 TYR A CA 1
ATOM 778 C C . TYR A 1 96 ? 23.027 47.037 36.550 1.00 65.65 95 TYR A C 1
ATOM 779 O O . TYR A 1 96 ? 21.892 46.572 36.664 1.00 67.96 95 TYR A O 1
ATOM 788 N N . LYS A 1 97 ? 23.878 46.633 35.614 1.00 67.55 96 LYS A N 1
ATOM 789 C CA . LYS A 1 97 ? 23.465 45.708 34.558 1.00 69.83 96 LYS A CA 1
ATOM 790 C C . LYS A 1 97 ? 23.447 44.272 35.068 1.00 70.81 96 LYS A C 1
ATOM 791 O O . LYS A 1 97 ? 24.314 43.873 35.856 1.00 70.40 96 LYS A O 1
ATOM 795 N N . GLU A 1 98 ? 22.451 43.510 34.618 1.00 70.80 97 GLU A N 1
ATOM 796 C CA . GLU A 1 98 ? 22.454 42.059 34.777 1.00 70.37 97 GLU A CA 1
ATOM 797 C C . GLU A 1 98 ? 22.791 41.416 33.440 1.00 66.37 97 GLU A C 1
ATOM 798 O O . GLU A 1 98 ? 22.521 41.978 32.372 1.00 66.69 97 GLU A O 1
ATOM 804 N N . VAL A 1 99 ? 23.395 40.241 33.515 1.00 61.56 98 VAL A N 1
ATOM 805 C CA . VAL A 1 99 ? 23.856 39.523 32.341 1.00 57.91 98 VAL A CA 1
ATOM 806 C C . VAL A 1 99 ? 22.790 38.530 31.915 1.00 56.28 98 VAL A C 1
ATOM 807 O O . VAL A 1 99 ? 22.262 37.781 32.735 1.00 56.45 98 VAL A O 1
ATOM 811 N N . SER A 1 100 ? 22.471 38.532 30.627 1.00 55.72 99 SER A N 1
ATOM 812 C CA . SER A 1 100 ? 21.434 37.657 30.091 1.00 54.80 99 SER A CA 1
ATOM 813 C C . SER A 1 100 ? 21.970 36.254 29.833 1.00 53.27 99 SER A C 1
ATOM 814 O O . SER A 1 100 ? 23.178 36.040 29.771 1.00 50.73 99 SER A O 1
ATOM 817 N N . LYS A 1 101 ? 21.050 35.311 29.675 1.00 52.69 100 LYS A N 1
ATOM 818 C CA . LYS A 1 101 ? 21.374 33.959 29.253 1.00 53.09 100 LYS A CA 1
ATOM 819 C C . LYS A 1 101 ? 22.167 33.987 27.942 1.00 52.13 100 LYS A C 1
ATOM 820 O O . LYS A 1 101 ? 23.134 33.246 27.773 1.00 47.52 100 LYS A O 1
ATOM 826 N N . ASP A 1 102 ? 21.747 34.861 27.032 1.00 52.33 101 ASP A N 1
ATOM 827 C CA A ASP A 1 102 ? 22.351 34.887 25.704 0.50 52.86 101 ASP A CA 1
ATOM 828 C CA B ASP A 1 102 ? 22.318 35.005 25.679 0.50 53.31 101 ASP A CA 1
ATOM 829 C C . ASP A 1 102 ? 23.785 35.423 25.715 1.00 52.76 101 ASP A C 1
ATOM 830 O O . ASP A 1 102 ? 24.624 34.902 24.974 1.00 53.75 101 ASP A O 1
ATOM 839 N N . LEU A 1 103 ? 24.086 36.401 26.569 1.00 51.73 102 LEU A N 1
ATOM 840 C CA . LEU A 1 103 ? 25.476 36.846 26.752 1.00 51.33 102 LEU A CA 1
ATOM 841 C C . LEU A 1 103 ? 26.336 35.747 27.339 1.00 49.65 102 LEU A C 1
ATOM 842 O O . LEU A 1 103 ? 27.458 35.529 26.894 1.00 49.71 102 LEU A O 1
ATOM 847 N N . ALA A 1 104 ? 25.812 35.070 28.355 1.00 46.88 103 ALA A N 1
ATOM 848 C CA . ALA A 1 104 ? 26.591 34.084 29.070 1.00 48.07 103 ALA A CA 1
ATOM 849 C C . ALA A 1 104 ? 26.934 32.930 28.147 1.00 46.00 103 ALA A C 1
ATOM 850 O O . ALA A 1 104 ? 28.048 32.401 28.187 1.00 44.92 103 ALA A O 1
ATOM 852 N N . ILE A 1 105 ? 25.977 32.513 27.327 1.00 45.70 104 ILE A N 1
ATOM 853 C CA . ILE A 1 105 ? 26.249 31.410 26.399 1.00 45.21 104 ILE A CA 1
ATOM 854 C C . ILE A 1 105 ? 27.327 31.801 25.391 1.00 42.31 104 ILE A C 1
ATOM 855 O O . ILE A 1 105 ? 28.178 30.977 25.041 1.00 41.40 104 ILE A O 1
ATOM 860 N N . LYS A 1 106 ? 27.313 33.057 24.948 1.00 43.39 105 LYS A N 1
ATOM 861 C CA . LYS A 1 106 ? 28.333 33.570 24.028 1.00 45.19 105 LYS A CA 1
ATOM 862 C C . LYS A 1 106 ? 29.717 33.455 24.643 1.00 41.83 105 LYS A C 1
ATOM 863 O O . LYS A 1 106 ? 30.661 33.013 23.991 1.00 37.20 105 LYS A O 1
ATOM 869 N N . ILE A 1 107 ? 29.854 33.891 25.896 1.00 40.89 106 ILE A N 1
ATOM 870 C CA . ILE A 1 107 ? 31.167 33.873 26.536 1.00 40.79 106 ILE A CA 1
ATOM 871 C C . ILE A 1 107 ? 31.585 32.445 26.812 1.00 38.67 106 ILE A C 1
ATOM 872 O O . ILE A 1 107 ? 32.757 32.094 26.698 1.00 40.11 106 ILE A O 1
ATOM 877 N N . LEU A 1 108 ? 30.635 31.602 27.169 1.00 39.08 107 LEU A N 1
ATOM 878 C CA . LEU A 1 108 ? 30.963 30.210 27.431 1.00 41.02 107 LEU A CA 1
ATOM 879 C C . LEU A 1 108 ? 31.535 29.508 26.192 1.00 39.40 107 LEU A C 1
ATOM 880 O O . LEU A 1 108 ? 32.535 28.772 26.255 1.00 36.47 107 LEU A O 1
ATOM 885 N N . LYS A 1 109 ? 30.898 29.739 25.054 1.00 38.13 108 LYS A N 1
ATOM 886 C CA . LYS A 1 109 ? 31.340 29.130 23.813 1.00 38.89 108 LYS A CA 1
ATOM 887 C C . LYS A 1 109 ? 32.704 29.683 23.374 1.00 37.29 108 LYS A C 1
ATOM 888 O O . LYS A 1 109 ? 33.567 28.939 22.919 1.00 39.09 108 LYS A O 1
ATOM 894 N N . ASP A 1 110 ? 32.906 30.981 23.570 1.00 38.12 109 ASP A N 1
ATOM 895 C CA . ASP A 1 110 ? 34.213 31.596 23.374 1.00 39.01 109 ASP A CA 1
ATOM 896 C C . ASP A 1 110 ? 35.292 30.962 24.240 1.00 38.37 109 ASP A C 1
ATOM 897 O O . ASP A 1 110 ? 36.399 30.717 23.747 1.00 39.76 109 ASP A O 1
ATOM 902 N N . ALA A 1 111 ? 34.987 30.696 25.516 1.00 38.63 110 ALA A N 1
ATOM 903 C CA . ALA A 1 111 ? 35.963 30.054 26.424 1.00 35.39 110 ALA A CA 1
ATOM 904 C C . ALA A 1 111 ? 36.318 28.651 25.913 1.00 37.70 110 ALA A C 1
ATOM 905 O O . ALA A 1 111 ? 37.486 28.250 25.933 1.00 37.55 110 ALA A O 1
ATOM 907 N N . GLU A 1 112 ? 35.317 27.886 25.476 1.00 37.56 111 GLU A N 1
ATOM 908 C CA . GLU A 1 112 ? 35.576 26.550 24.958 1.00 40.85 111 GLU A CA 1
ATOM 909 C C . GLU A 1 112 ? 36.531 26.607 23.778 1.00 38.05 111 GLU A C 1
ATOM 910 O O . GLU A 1 112 ? 37.426 25.799 23.684 1.00 39.38 111 GLU A O 1
ATOM 916 N N . ILE A 1 113 ? 36.310 27.557 22.871 1.00 38.06 112 ILE A N 1
ATOM 917 C CA . ILE A 1 113 ? 37.136 27.705 21.663 1.00 38.34 112 ILE A CA 1
ATOM 918 C C . ILE A 1 113 ? 38.536 28.189 22.030 1.00 37.22 112 ILE A C 1
ATOM 919 O O . ILE A 1 113 ? 39.538 27.643 21.556 1.00 35.31 112 ILE A O 1
ATOM 924 N N . PHE A 1 114 ? 38.596 29.199 22.899 1.00 36.81 113 PHE A N 1
ATOM 925 C CA . PHE A 1 114 ? 39.858 29.795 23.308 1.00 37.44 113 PHE A CA 1
ATOM 926 C C . PHE A 1 114 ? 40.725 28.787 24.065 1.00 37.42 113 PHE A C 1
ATOM 927 O O . PHE A 1 114 ? 41.918 28.654 23.778 1.00 37.82 113 PHE A O 1
ATOM 935 N N . VAL A 1 115 ? 40.122 28.036 24.985 1.00 36.19 114 VAL A N 1
ATOM 936 C CA . VAL A 1 115 ? 40.904 27.061 25.753 1.00 37.26 114 VAL A CA 1
ATOM 937 C C . VAL A 1 115 ? 41.415 25.915 24.849 1.00 35.90 114 VAL A C 1
ATOM 938 O O . VAL A 1 115 ? 42.550 25.451 24.990 1.00 36.85 114 VAL A O 1
ATOM 942 N N . GLN A 1 116 ? 40.599 25.462 23.914 1.00 37.41 115 GLN A N 1
ATOM 943 C CA . GLN A 1 116 ? 41.060 24.444 22.956 1.00 36.78 115 GLN A CA 1
ATOM 944 C C . GLN A 1 116 ? 42.224 24.957 22.137 1.00 37.77 115 GLN A C 1
ATOM 945 O O . GLN A 1 116 ? 43.225 24.255 21.961 1.00 40.20 115 GLN A O 1
ATOM 951 N N . LYS A 1 117 ? 42.121 26.181 21.635 1.00 38.68 116 LYS A N 1
ATOM 952 C CA . LYS A 1 117 ? 43.216 26.754 20.868 1.00 43.42 116 LYS A CA 1
ATOM 953 C C . LYS A 1 117 ? 44.495 26.907 21.668 1.00 41.01 116 LYS A C 1
ATOM 954 O O . LYS A 1 117 ? 45.587 26.754 21.126 1.00 38.09 116 LYS A O 1
ATOM 960 N N . ALA A 1 118 ? 44.358 27.188 22.958 1.00 38.87 117 ALA A N 1
ATOM 961 C CA . ALA A 1 118 ? 45.505 27.296 23.840 1.00 39.47 117 ALA A CA 1
ATOM 962 C C . ALA A 1 118 ? 46.156 25.934 23.998 1.00 39.54 117 ALA A C 1
ATOM 963 O O . ALA A 1 118 ? 47.379 25.805 23.935 1.00 41.22 117 ALA A O 1
ATOM 965 N N . LYS A 1 119 ? 45.336 24.913 24.190 1.00 40.14 118 LYS A N 1
ATOM 966 C CA . LYS A 1 119 ? 45.826 23.544 24.305 1.00 41.13 118 LYS A CA 1
ATOM 967 C C . LYS A 1 119 ? 46.599 23.136 23.038 1.00 42.59 118 LYS A C 1
ATOM 968 O O . LYS A 1 119 ? 47.693 22.542 23.105 1.00 42.83 118 LYS A O 1
ATOM 974 N N . ASN A 1 120 ? 46.051 23.490 21.888 1.00 41.92 119 ASN A N 1
ATOM 975 C CA . ASN A 1 120 ? 46.740 23.223 20.630 1.00 43.93 119 ASN A CA 1
ATOM 976 C C . ASN A 1 120 ? 48.127 23.883 20.615 1.00 45.30 119 ASN A C 1
ATOM 977 O O . ASN A 1 120 ? 49.138 23.231 20.309 1.00 47.09 119 ASN A O 1
ATOM 982 N N . ALA A 1 121 ? 48.178 25.163 20.981 1.00 44.18 120 ALA A N 1
ATOM 983 C CA . ALA A 1 121 ? 49.401 25.955 20.907 1.00 45.07 120 ALA A CA 1
ATOM 984 C C . ALA A 1 121 ? 50.515 25.420 21.799 1.00 47.95 120 ALA A C 1
ATOM 985 O O . ALA A 1 121 ? 51.684 25.510 21.442 1.00 49.18 120 ALA A O 1
ATOM 987 N N . VAL A 1 122 ? 50.162 24.891 22.965 1.00 46.33 121 VAL A N 1
ATOM 988 C CA . VAL A 1 122 ? 51.170 24.426 23.928 1.00 46.75 121 VAL A CA 1
ATOM 989 C C . VAL A 1 122 ? 51.296 22.907 23.939 1.00 47.16 121 VAL A C 1
ATOM 990 O O . VAL A 1 122 ? 51.869 22.336 24.871 1.00 49.57 121 VAL A O 1
ATOM 994 N N . ASN A 1 123 ? 50.760 22.267 22.904 1.00 47.38 122 ASN A N 1
ATOM 995 C CA . ASN A 1 123 ? 50.819 20.825 22.730 1.00 49.94 122 ASN A CA 1
ATOM 996 C C . ASN A 1 123 ? 50.222 20.058 23.899 1.00 50.94 122 ASN A C 1
ATOM 997 O O . ASN A 1 123 ? 50.791 19.065 24.333 1.00 50.15 122 ASN A O 1
ATOM 1002 N N . LYS A 1 124 ? 49.085 20.526 24.413 1.00 50.09 123 LYS A N 1
ATOM 1003 C CA . LYS A 1 124 ? 48.388 19.837 25.490 1.00 47.63 123 LYS A CA 1
ATOM 1004 C C . LYS A 1 124 ? 47.036 19.332 25.014 1.00 47.46 123 LYS A C 1
ATOM 1005 O O . LYS A 1 124 ? 46.165 19.028 25.819 1.00 45.08 123 LYS A O 1
ATOM 1011 N N . ASN A 1 125 ? 46.845 19.225 23.698 1.00 46.27 124 ASN A N 1
ATOM 1012 C CA . ASN A 1 125 ? 45.595 18.670 23.196 1.00 50.61 124 ASN A CA 1
ATOM 1013 C C . ASN A 1 125 ? 45.688 17.142 23.141 1.00 56.29 124 ASN A C 1
ATOM 1014 O O . ASN A 1 125 ? 44.933 16.497 22.416 1.00 60.60 124 ASN A O 1
ATOM 1019 N N . ARG A 1 126 ? 46.536 16.594 24.014 1.00 59.44 125 ARG A N 1
ATOM 1020 C CA . ARG A 1 126 ? 47.045 15.225 23.969 1.00 61.76 125 ARG A CA 1
ATOM 1021 C C . ARG A 1 126 ? 46.137 14.247 24.709 1.00 59.61 125 ARG A C 1
ATOM 1022 O O . ARG A 1 126 ? 45.740 14.550 25.823 1.00 57.42 125 ARG A O 1
#

Sequence (122 aa):
GDELELRIRKAEKLVQDAKKEFEGLYERCCSTAYYAFHAAKALLGYGRDSKTHRGTIYLIWECREELGLSDDDCSKLSRAFDLREESDYGIYKEVSKDDLAIKILKDAEIFVQKAKNAVNKNR

CATH classification: 1.20.120.330

Solvent-accessible surface area: 7093 Å² total